Protein AF-A0A7S2XUY4-F1 (afdb_monomer)

Radius of gyration: 15.73 Å; Cα contacts (8 Å, |Δi|>4): 347; chains: 1; bounding box: 55×29×32 Å

Nearest PDB structures (foldseek):
  8fh3-assembly1_B  TM=7.202E-01  e=1.139E-03  Homo sapiens
  8hmd-assembly1_A  TM=6.817E-01  e=1.328E-02  Tetrahymena thermophila
  7kzv-assembly1_O  TM=6.498E-01  e=3.584E-02  Homo sapiens
  7kzt-assembly1_B  TM=6.156E-01  e=2.125E-02  Homo sapiens
  7kzp-assembly1_O  TM=5.717E-01  e=7.449E-02  Homo sapiens

Secondary structure (DSSP, 8-state):
-----------GGGT--SS-EEEEEEEEETTEEEEEEEETTSEEEEEETTS-EEEEEE-SS-EEEEEEEE-TTS-EEEEEEETTS-EEEEETTT--EEEEESTTSSS--SS-EEEEEE-STTEEEEEETTS-EEEEE--S-----

Sequence (145 aa):
AGGGTCVHLITANDNGHQDAITRMLCWQCGDQSFAITGGLDRCVKAWSDSGGLQYTDDQGHVVLALALSKTPSGGDLLLVGLGSGSIHVRELPSFQLKAMIDGRYAAGHSGPVRSIVSGPQSTFYSAAEDGKILVWQWTGELQSG

Mean predicted aligned error: 4.78 Å

InterPro domains:
  IPR001680 WD40 repeat [PF00400] (15-48)
  IPR001680 WD40 repeat [PF00400] (108-136)
  IPR001680 WD40 repeat [PS50082] (106-137)
  IPR001680 WD40 repeat [SM00320] (3-48)
  IPR001680 WD40 repeat [SM00320] (50-91)
  IPR001680 WD40 repeat [SM00320] (94-137)
  IPR015943 WD40/YVTN repeat-like-containing domain superfamily [G3DSA:2.130.10.10] (2-144)
  IPR036322 WD40-repeat-containing domain superfamily [SSF50978] (15-139)

Organism: NCBI:txid94617

Structure (mmCIF, N/CA/C/O backbone):
data_AF-A0A7S2XUY4-F1
#
_entry.id   AF-A0A7S2XUY4-F1
#
loop_
_atom_site.group_PDB
_atom_site.id
_atom_site.type_symbol
_atom_site.label_atom_id
_atom_site.label_alt_id
_atom_site.label_comp_id
_atom_site.label_asym_id
_atom_site.label_entity_id
_atom_site.label_seq_id
_atom_site.pdbx_PDB_ins_code
_atom_site.Cartn_x
_atom_site.Cartn_y
_atom_site.Cartn_z
_atom_site.occupancy
_atom_site.B_iso_or_equiv
_atom_site.auth_seq_id
_atom_site.auth_comp_id
_atom_site.auth_asym_id
_atom_site.auth_atom_id
_atom_site.pdbx_PDB_model_num
ATOM 1 N N . ALA A 1 1 ? -33.895 -13.940 2.201 1.00 49.47 1 ALA A N 1
ATOM 2 C CA . ALA A 1 1 ? -32.800 -13.572 1.285 1.00 49.47 1 ALA A CA 1
ATOM 3 C C . ALA A 1 1 ? -32.431 -12.124 1.573 1.00 49.47 1 ALA A C 1
ATOM 5 O O . ALA A 1 1 ? -33.251 -11.253 1.321 1.00 49.47 1 ALA A O 1
ATOM 6 N N . GLY A 1 2 ? -31.291 -11.877 2.221 1.00 59.06 2 GLY A N 1
ATOM 7 C CA . GLY A 1 2 ? -30.822 -10.515 2.485 1.00 59.06 2 GLY A CA 1
ATOM 8 C C . GLY A 1 2 ? -30.105 -9.993 1.248 1.00 59.06 2 GLY A C 1
ATOM 9 O O . GLY A 1 2 ? -29.073 -10.544 0.876 1.00 59.06 2 GLY A O 1
ATOM 10 N N . GLY A 1 3 ? -30.678 -8.999 0.574 1.00 71.94 3 GLY A N 1
ATOM 11 C CA . GLY A 1 3 ? -29.982 -8.295 -0.500 1.00 71.94 3 GLY A CA 1
ATOM 12 C C . GLY A 1 3 ? -28.910 -7.384 0.091 1.00 71.94 3 GLY A C 1
ATOM 13 O O . GLY A 1 3 ? -29.175 -6.688 1.068 1.00 71.94 3 GLY A O 1
ATOM 14 N N . GLY A 1 4 ? -27.707 -7.395 -0.482 1.00 83.12 4 GLY A N 1
ATOM 15 C CA . GLY A 1 4 ? -26.688 -6.395 -0.170 1.00 83.12 4 GLY A CA 1
ATOM 16 C C . GLY A 1 4 ? -27.039 -5.068 -0.840 1.00 83.12 4 GLY A C 1
ATOM 17 O O . GLY A 1 4 ? -27.350 -5.043 -2.030 1.00 83.12 4 GLY A O 1
ATOM 18 N N . THR A 1 5 ? -27.002 -3.972 -0.088 1.00 91.31 5 THR A N 1
ATOM 19 C CA . THR A 1 5 ? -27.184 -2.612 -0.610 1.00 91.31 5 THR A CA 1
ATOM 20 C C . THR A 1 5 ? -25.855 -1.871 -0.607 1.00 91.31 5 THR A C 1
ATOM 22 O O . THR A 1 5 ? -25.083 -1.988 0.344 1.00 91.31 5 THR A O 1
ATOM 25 N N . CYS A 1 6 ? -25.599 -1.072 -1.642 1.00 90.75 6 CYS A N 1
ATOM 26 C CA . CYS A 1 6 ? -24.502 -0.108 -1.618 1.00 90.75 6 CYS A CA 1
ATOM 27 C C . CYS A 1 6 ? -24.820 0.982 -0.584 1.00 90.75 6 CYS A C 1
ATOM 29 O O . CYS A 1 6 ? -25.855 1.636 -0.694 1.00 90.75 6 CYS A O 1
ATOM 31 N N . VAL A 1 7 ? -23.958 1.148 0.422 1.00 90.69 7 VAL A N 1
ATOM 32 C CA . VAL A 1 7 ? -24.141 2.147 1.492 1.00 90.69 7 VAL A CA 1
ATOM 33 C C . VAL A 1 7 ? -23.461 3.480 1.177 1.00 90.69 7 VAL A C 1
ATOM 35 O O . VAL A 1 7 ? -23.991 4.530 1.526 1.00 90.69 7 VAL A O 1
ATOM 38 N N . HIS A 1 8 ? -22.330 3.448 0.466 1.00 90.50 8 HIS A N 1
ATOM 39 C CA . HIS A 1 8 ? -21.552 4.627 0.094 1.00 90.50 8 HIS A CA 1
ATOM 40 C C . HIS A 1 8 ? -21.013 4.477 -1.333 1.00 90.50 8 HIS A C 1
ATOM 42 O O . HIS A 1 8 ? -20.424 3.451 -1.674 1.00 90.50 8 HIS A O 1
ATOM 48 N N . LEU A 1 9 ? -21.198 5.513 -2.154 1.00 92.88 9 LEU A N 1
ATOM 49 C CA . LEU A 1 9 ? -20.563 5.661 -3.462 1.00 92.88 9 LEU A CA 1
ATOM 50 C C . LEU A 1 9 ? -19.579 6.825 -3.375 1.00 92.88 9 LEU A C 1
ATOM 52 O O . LEU A 1 9 ? -19.980 7.938 -3.050 1.00 92.88 9 LEU A O 1
ATOM 56 N N . ILE A 1 10 ? -18.311 6.556 -3.672 1.00 94.44 10 ILE A N 1
ATOM 57 C CA . ILE A 1 10 ? -17.245 7.557 -3.688 1.00 94.44 10 ILE A CA 1
ATOM 58 C C . ILE A 1 10 ? -16.715 7.627 -5.111 1.00 94.44 10 ILE A C 1
ATOM 60 O O . ILE A 1 10 ? -16.285 6.615 -5.668 1.00 94.44 10 ILE A O 1
ATOM 64 N N . THR A 1 11 ? -16.759 8.813 -5.706 1.00 95.88 11 THR A N 1
ATOM 65 C CA . THR A 1 11 ? -16.307 9.039 -7.081 1.00 95.88 11 THR A CA 1
ATOM 66 C C . THR A 1 11 ? -15.148 10.027 -7.125 1.00 95.88 11 THR A C 1
ATOM 68 O O . THR A 1 11 ? -14.817 10.663 -6.124 1.00 95.88 11 THR A O 1
ATOM 71 N N . ALA A 1 12 ? -14.542 10.203 -8.302 1.00 94.56 12 ALA A N 1
ATOM 72 C CA . ALA A 1 12 ? -13.545 11.248 -8.536 1.00 94.56 12 ALA A CA 1
ATOM 73 C C . ALA A 1 12 ? -14.053 12.656 -8.149 1.00 94.56 12 ALA A C 1
ATOM 75 O O . ALA A 1 12 ? -13.262 13.494 -7.724 1.00 94.56 12 ALA A O 1
ATOM 76 N N . ASN A 1 13 ? -15.365 12.906 -8.224 1.00 93.94 13 ASN A N 1
ATOM 77 C CA . ASN A 1 13 ? -15.960 14.188 -7.837 1.00 93.94 13 ASN A CA 1
ATOM 78 C C . ASN A 1 13 ? -16.031 14.385 -6.309 1.00 93.94 13 ASN A C 1
ATOM 80 O O . ASN A 1 13 ? -16.162 15.516 -5.851 1.00 93.94 13 ASN A O 1
ATOM 84 N N . ASP A 1 14 ? -15.893 13.310 -5.526 1.00 91.94 14 ASP A N 1
ATOM 85 C CA . ASP A 1 14 ? -16.026 13.294 -4.061 1.00 91.94 14 ASP A CA 1
ATOM 86 C C . ASP A 1 14 ? -14.665 13.097 -3.370 1.00 91.94 14 ASP A C 1
ATOM 88 O O . ASP A 1 14 ? -14.545 12.395 -2.367 1.00 91.94 14 ASP A O 1
ATOM 92 N N . ASN A 1 15 ? -13.602 13.675 -3.940 1.00 93.06 15 ASN A N 1
ATOM 93 C CA . ASN A 1 15 ? -12.200 13.460 -3.539 1.00 93.06 15 ASN A CA 1
ATOM 94 C C . ASN A 1 15 ? -11.696 12.011 -3.693 1.00 93.06 15 ASN A C 1
ATOM 96 O O . ASN A 1 15 ? -10.619 11.666 -3.179 1.00 93.06 15 ASN A O 1
ATOM 100 N N . GLY A 1 16 ? -12.445 11.170 -4.415 1.00 96.31 16 GLY A N 1
ATOM 101 C CA . GLY A 1 16 ? -12.026 9.835 -4.822 1.00 96.31 16 GLY A CA 1
ATOM 102 C C . GLY A 1 16 ? -10.817 9.856 -5.755 1.00 96.31 16 GLY A C 1
ATOM 103 O O . GLY A 1 16 ? -10.264 10.909 -6.095 1.00 96.31 16 GLY A O 1
ATOM 104 N N . HIS A 1 17 ? -10.377 8.664 -6.153 1.00 98.19 17 HIS A N 1
ATOM 105 C CA . HIS A 1 17 ? -9.273 8.537 -7.097 1.00 98.19 17 HIS A CA 1
ATOM 106 C C . HIS A 1 17 ? -9.630 9.150 -8.459 1.00 98.19 17 HIS A C 1
ATOM 108 O O . HIS A 1 17 ? -10.761 9.015 -8.926 1.00 98.19 17 HIS A O 1
ATOM 114 N N . GLN A 1 18 ? -8.660 9.826 -9.077 1.00 98.31 18 GLN A N 1
ATOM 115 C CA . GLN A 1 18 ? -8.818 10.497 -10.381 1.00 98.31 18 GLN A CA 1
ATOM 116 C C . GLN A 1 18 ? -8.462 9.592 -11.570 1.00 98.31 18 GLN A C 1
ATOM 118 O O . GLN A 1 18 ? -8.592 9.991 -12.723 1.00 98.31 18 GLN A O 1
ATOM 123 N N . ASP A 1 19 ? -8.009 8.374 -11.285 1.00 98.38 19 ASP A N 1
ATOM 124 C CA . ASP A 1 19 ? -7.675 7.340 -12.259 1.00 98.38 19 ASP A CA 1
ATOM 125 C C . ASP A 1 19 ? -7.934 5.957 -11.626 1.00 98.38 19 ASP A C 1
ATOM 127 O O . ASP A 1 19 ? -8.398 5.856 -10.485 1.00 98.38 19 ASP A O 1
ATOM 131 N N . ALA A 1 20 ? -7.652 4.878 -12.355 1.00 98.31 20 ALA A N 1
ATOM 132 C CA . ALA A 1 20 ? -7.926 3.513 -11.941 1.00 98.31 20 ALA A CA 1
ATOM 133 C C . ALA A 1 20 ? -7.325 3.191 -10.564 1.00 98.31 20 ALA A C 1
ATOM 135 O O . ALA A 1 20 ? -6.120 3.324 -10.327 1.00 98.31 20 ALA A O 1
ATOM 136 N N . ILE A 1 21 ? -8.182 2.687 -9.676 1.00 98.50 21 ILE A N 1
ATOM 137 C CA . ILE A 1 21 ? -7.776 2.100 -8.401 1.00 98.50 21 ILE A CA 1
ATOM 138 C C . ILE A 1 21 ? -7.170 0.736 -8.713 1.00 98.50 21 ILE A C 1
ATOM 140 O O . ILE A 1 21 ? -7.843 -0.158 -9.227 1.00 98.50 21 ILE A O 1
ATOM 144 N N . THR A 1 22 ? -5.885 0.570 -8.430 1.00 98.38 22 THR A N 1
ATOM 145 C CA . THR A 1 22 ? -5.152 -0.653 -8.771 1.00 98.3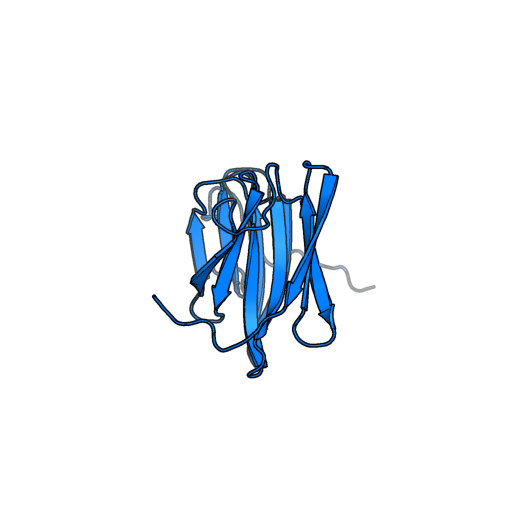8 22 THR A CA 1
ATOM 146 C C . THR A 1 22 ? -5.104 -1.629 -7.607 1.00 98.38 22 THR A C 1
ATOM 148 O O . THR A 1 22 ? -4.968 -2.836 -7.827 1.00 98.38 22 THR A O 1
ATOM 151 N N . ARG A 1 23 ? -5.173 -1.131 -6.368 1.00 98.25 23 ARG A N 1
ATOM 152 C CA . ARG A 1 23 ? -5.019 -1.922 -5.145 1.00 98.25 23 ARG A CA 1
ATOM 153 C C . ARG A 1 23 ? -5.891 -1.385 -4.025 1.00 98.25 23 ARG A C 1
ATOM 155 O O . ARG A 1 23 ? -6.117 -0.182 -3.917 1.00 98.25 23 ARG A O 1
ATOM 162 N N . MET A 1 24 ? -6.322 -2.300 -3.167 1.00 97.94 24 MET A N 1
ATOM 163 C CA . MET A 1 24 ? -7.068 -1.999 -1.956 1.00 97.94 24 MET A CA 1
ATOM 164 C C . MET A 1 24 ? -6.762 -3.046 -0.885 1.00 97.94 24 MET A C 1
ATOM 166 O O . MET A 1 24 ? -6.539 -4.212 -1.211 1.00 97.94 24 MET A O 1
ATOM 170 N N . LEU A 1 25 ? -6.774 -2.631 0.378 1.00 97.69 25 LEU A N 1
ATOM 171 C CA . LEU A 1 25 ? -6.758 -3.514 1.540 1.00 97.69 25 LEU A CA 1
ATOM 172 C C . LEU A 1 25 ? -7.582 -2.915 2.681 1.00 97.69 25 LEU A C 1
ATOM 174 O O . LEU A 1 25 ? -7.853 -1.715 2.690 1.00 97.69 25 LEU A O 1
ATOM 178 N N . CYS A 1 26 ? -7.954 -3.752 3.645 1.00 97.50 26 CYS A N 1
ATOM 179 C CA . CYS 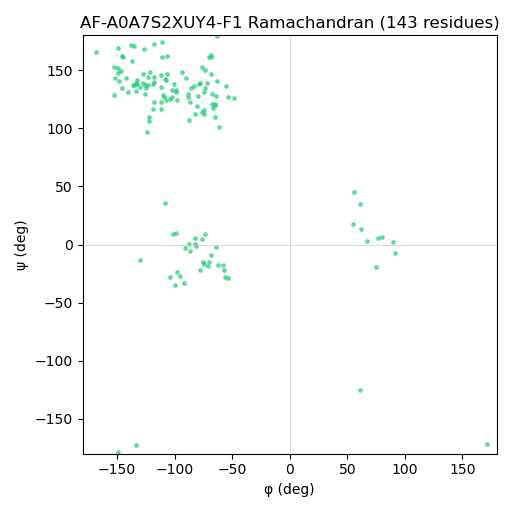A 1 26 ? -8.561 -3.303 4.892 1.00 97.50 26 CYS A CA 1
ATOM 180 C C . CYS A 1 26 ? -7.507 -3.299 5.999 1.00 97.50 26 CYS A C 1
ATOM 182 O O . CYS A 1 26 ? -6.726 -4.245 6.115 1.00 97.50 26 CYS A O 1
ATOM 184 N N . TRP A 1 27 ? -7.514 -2.259 6.823 1.00 97.31 27 TRP A N 1
ATOM 185 C CA . TRP A 1 27 ? -6.689 -2.147 8.020 1.00 97.31 27 TRP A CA 1
ATOM 186 C C . TRP A 1 27 ? -7.580 -1.887 9.234 1.00 97.31 27 TRP A C 1
ATOM 188 O O . TRP A 1 27 ? -8.480 -1.055 9.171 1.00 97.31 27 TRP A O 1
ATOM 198 N N . GLN A 1 28 ? -7.325 -2.603 10.327 1.00 95.75 28 GLN A N 1
ATOM 199 C CA . GLN A 1 28 ? -8.053 -2.467 11.586 1.00 95.75 28 GLN A CA 1
ATOM 200 C C . GLN A 1 28 ? -7.150 -1.810 12.632 1.00 95.75 28 GLN A C 1
ATOM 202 O O . GLN A 1 28 ? -6.058 -2.310 12.902 1.00 95.75 28 GLN A O 1
ATOM 207 N N . CYS A 1 29 ? -7.627 -0.738 13.260 1.00 91.56 29 CYS A N 1
ATOM 208 C CA . CYS A 1 29 ? -6.966 -0.047 14.363 1.00 91.56 29 CYS A CA 1
ATOM 209 C C . CYS A 1 29 ? -7.907 0.018 15.569 1.00 91.56 29 CYS A C 1
ATOM 211 O O . CYS A 1 29 ? -8.778 0.885 15.648 1.00 91.56 29 CYS A O 1
ATOM 213 N N . GLY A 1 30 ? -7.751 -0.916 16.511 1.00 90.31 30 GLY A N 1
ATOM 214 C CA . GLY A 1 30 ? -8.720 -1.079 17.598 1.00 90.31 30 GLY A CA 1
ATOM 215 C C . GLY A 1 30 ? -10.103 -1.423 17.037 1.00 90.31 30 GLY A C 1
ATOM 216 O O . GLY A 1 30 ? -10.225 -2.358 16.249 1.00 90.31 30 GLY A O 1
ATOM 217 N N . ASP A 1 31 ? -11.121 -0.639 17.391 1.00 91.19 31 ASP A N 1
ATOM 218 C CA . ASP A 1 31 ? -12.507 -0.841 16.936 1.00 91.19 31 ASP A CA 1
ATOM 219 C C . ASP A 1 31 ? -12.827 -0.160 15.592 1.00 91.19 31 ASP A C 1
ATOM 221 O O . ASP A 1 31 ? -13.951 -0.246 15.104 1.00 91.19 31 ASP A O 1
ATOM 225 N N . GLN A 1 32 ? -11.857 0.525 14.981 1.00 92.56 32 GLN A N 1
ATOM 226 C CA . GLN A 1 32 ? -12.039 1.221 13.707 1.00 92.56 32 GLN A CA 1
ATOM 227 C C . GLN A 1 32 ? -11.431 0.430 12.550 1.00 92.56 32 GLN A C 1
ATOM 229 O O . GLN A 1 32 ? -10.271 0.016 12.627 1.00 92.56 32 GLN A O 1
ATOM 234 N N . SER A 1 33 ? -12.183 0.285 11.458 1.00 94.69 33 SER A N 1
ATOM 235 C CA . SER A 1 33 ? -11.679 -0.244 10.189 1.00 94.69 33 SER A CA 1
ATOM 236 C C . SER A 1 33 ? -11.532 0.868 9.155 1.00 94.69 33 SER A C 1
ATOM 238 O O . SER A 1 33 ? -12.282 1.851 9.123 1.00 94.69 33 SER A O 1
ATOM 240 N N . PHE A 1 34 ? -10.518 0.702 8.313 1.00 96.81 34 PHE A N 1
ATOM 241 C CA . PHE A 1 34 ? -10.202 1.609 7.229 1.00 96.81 34 PHE A CA 1
ATOM 242 C C . PHE A 1 34 ? -10.015 0.824 5.936 1.00 96.81 34 PHE A C 1
ATOM 244 O O . PHE A 1 34 ? -9.298 -0.180 5.906 1.00 96.81 34 PHE A O 1
ATOM 251 N N . ALA A 1 35 ? -10.587 1.327 4.846 1.00 97.31 35 ALA A N 1
ATOM 252 C CA . ALA A 1 35 ? -10.204 0.913 3.504 1.00 97.31 35 ALA A CA 1
ATOM 253 C C . ALA A 1 35 ? -9.016 1.768 3.054 1.00 97.31 35 ALA A C 1
ATOM 255 O O . ALA A 1 35 ? -9.120 2.993 3.020 1.00 97.31 35 ALA A O 1
ATOM 256 N N . ILE A 1 36 ? -7.896 1.141 2.701 1.00 98.44 36 ILE A N 1
ATOM 257 C CA . ILE A 1 36 ? -6.731 1.821 2.126 1.00 98.44 36 ILE A CA 1
ATOM 258 C C . ILE A 1 36 ? -6.650 1.459 0.649 1.00 98.44 36 ILE A C 1
ATOM 260 O O . ILE A 1 36 ? -6.604 0.280 0.297 1.00 98.44 36 ILE A O 1
ATOM 264 N N . THR A 1 37 ? -6.624 2.470 -0.212 1.00 98.62 37 THR A N 1
ATOM 265 C CA . THR A 1 37 ? -6.630 2.339 -1.670 1.00 98.62 37 THR A CA 1
ATOM 266 C C . THR A 1 37 ? -5.400 2.988 -2.289 1.00 98.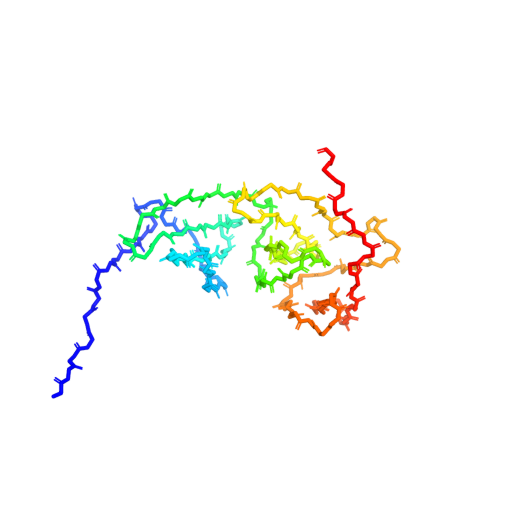62 37 THR A C 1
ATOM 268 O O . THR A 1 37 ? -4.865 3.966 -1.771 1.00 98.62 37 THR A O 1
ATOM 271 N N . GLY A 1 38 ? -4.939 2.427 -3.404 1.00 98.62 38 GLY A N 1
ATOM 272 C CA . GLY A 1 38 ? -3.840 2.951 -4.208 1.00 98.62 38 GLY A CA 1
ATOM 273 C C . GLY A 1 38 ? -4.225 2.975 -5.682 1.00 98.62 38 GLY A C 1
ATOM 274 O O . GLY A 1 38 ? -4.896 2.050 -6.152 1.00 98.62 38 GLY A O 1
ATOM 275 N N . GLY A 1 39 ? -3.820 4.019 -6.406 1.00 98.44 39 GLY A N 1
ATOM 276 C CA . GLY A 1 39 ? -4.249 4.240 -7.787 1.00 98.44 39 GLY A CA 1
ATOM 277 C C . GLY A 1 39 ? -3.151 4.643 -8.771 1.00 98.44 39 GLY A C 1
ATOM 278 O O . GLY A 1 39 ? -2.010 4.954 -8.410 1.00 98.44 39 GLY A O 1
ATOM 279 N N . LEU A 1 40 ? -3.535 4.654 -10.051 1.00 98.62 40 LEU A N 1
ATOM 280 C CA . LEU A 1 40 ? -2.744 5.226 -11.148 1.00 98.62 40 LEU A CA 1
ATOM 281 C C . LEU A 1 40 ? -2.666 6.759 -11.084 1.00 98.62 40 LEU A C 1
ATOM 283 O O . LEU A 1 40 ? -1.756 7.352 -11.651 1.00 98.62 40 LEU A O 1
AT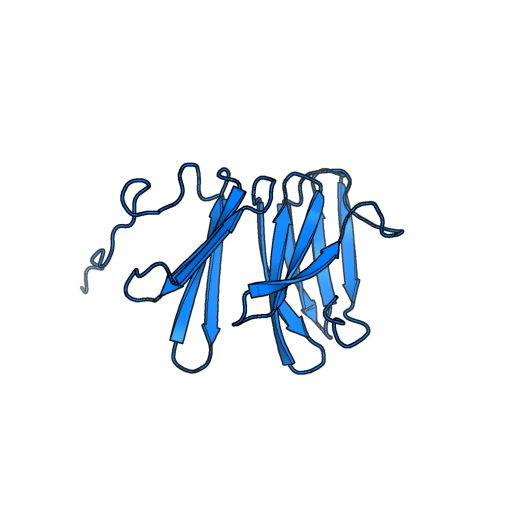OM 287 N N . ASP A 1 41 ? -3.522 7.392 -10.283 1.00 98.50 41 ASP A N 1
ATOM 288 C CA . ASP A 1 41 ? -3.419 8.806 -9.911 1.00 98.50 41 ASP A CA 1
ATOM 289 C C . ASP A 1 41 ? -2.293 9.082 -8.897 1.00 98.50 41 ASP A C 1
ATOM 291 O O . ASP A 1 41 ? -2.190 10.187 -8.366 1.00 98.50 41 ASP A O 1
ATOM 295 N N . ARG A 1 42 ? -1.444 8.074 -8.633 1.00 98.62 42 ARG A N 1
ATOM 296 C CA . ARG A 1 42 ? -0.274 8.111 -7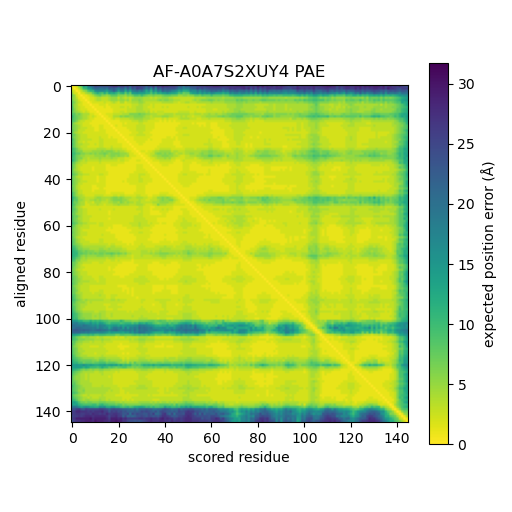.737 1.00 98.62 42 ARG A CA 1
ATOM 297 C C . ARG A 1 42 ? -0.619 8.282 -6.264 1.00 98.62 42 ARG A C 1
ATOM 299 O O . ARG A 1 42 ? 0.279 8.357 -5.428 1.00 98.62 42 ARG A O 1
ATOM 306 N N . CYS A 1 43 ? -1.903 8.316 -5.928 1.00 98.44 43 CYS A N 1
ATOM 307 C CA . CYS A 1 43 ? -2.337 8.552 -4.568 1.00 98.44 43 CYS A CA 1
ATOM 308 C C . CYS A 1 43 ? -2.467 7.240 -3.797 1.00 98.44 43 CYS A C 1
ATOM 310 O O . CYS A 1 43 ? -2.940 6.228 -4.321 1.00 98.44 43 CYS A O 1
ATOM 312 N N . VAL A 1 44 ? -2.112 7.296 -2.515 1.00 98.62 44 VAL A N 1
ATOM 313 C CA . VAL A 1 44 ? -2.676 6.421 -1.484 1.00 98.62 44 VAL A CA 1
ATOM 314 C C . VAL A 1 44 ? -3.771 7.202 -0.770 1.00 98.62 44 VAL A C 1
ATOM 316 O O . VAL A 1 44 ? -3.561 8.359 -0.405 1.00 98.62 44 VAL A O 1
ATOM 319 N N . LYS A 1 45 ? -4.935 6.584 -0.572 1.00 98.50 45 LYS A N 1
ATOM 320 C CA . LYS A 1 45 ? -6.052 7.162 0.184 1.00 98.50 45 LYS A CA 1
ATOM 321 C C . LYS A 1 45 ? -6.517 6.189 1.260 1.00 98.50 45 LYS A C 1
ATOM 323 O O . LYS A 1 45 ? -6.452 4.980 1.054 1.00 98.50 45 LYS A O 1
ATOM 328 N N . ALA A 1 46 ? -6.976 6.706 2.396 1.00 98.00 46 ALA A N 1
ATOM 329 C CA . ALA A 1 46 ? -7.603 5.901 3.443 1.00 98.00 46 ALA A CA 1
ATOM 330 C C . ALA A 1 46 ? -8.980 6.457 3.798 1.00 98.00 46 ALA A C 1
ATOM 332 O O . ALA A 1 46 ? -9.145 7.670 3.934 1.00 98.00 46 ALA A O 1
ATOM 333 N N . TRP A 1 47 ? -9.948 5.567 3.971 1.00 96.94 47 TRP A N 1
ATOM 334 C CA . TRP A 1 47 ? -11.355 5.892 4.183 1.00 96.94 47 TRP A CA 1
ATOM 335 C C . TRP A 1 47 ? -11.855 5.186 5.435 1.00 96.94 47 TRP A C 1
ATOM 337 O O . TRP A 1 47 ? -11.518 4.023 5.643 1.00 96.94 47 TRP A O 1
ATOM 347 N N . SER A 1 48 ? -12.663 5.862 6.249 1.00 94.12 48 SER A N 1
ATOM 348 C CA . SER A 1 48 ? -13.408 5.204 7.326 1.00 94.12 48 SER A CA 1
ATOM 349 C C . SER A 1 48 ? -14.524 4.328 6.752 1.00 94.12 48 SER A C 1
ATOM 351 O O . SER A 1 48 ? -14.995 4.564 5.638 1.00 94.12 48 SER A O 1
ATOM 353 N N . ASP A 1 49 ? -15.031 3.384 7.546 1.00 87.75 49 ASP A N 1
ATOM 354 C CA . ASP A 1 49 ? -16.181 2.542 7.166 1.00 87.75 49 ASP A CA 1
ATOM 355 C C . ASP A 1 49 ? -17.450 3.347 6.810 1.00 87.75 49 ASP A C 1
ATOM 357 O O . ASP A 1 49 ? -18.309 2.876 6.068 1.00 87.75 49 ASP A O 1
ATOM 361 N N . SER A 1 50 ? -17.551 4.591 7.292 1.00 88.56 50 SER A N 1
ATOM 362 C CA . SER A 1 50 ? -18.613 5.551 6.952 1.00 88.56 50 SER A CA 1
ATOM 363 C C . SER A 1 50 ? -18.396 6.307 5.629 1.00 88.56 50 SER A C 1
ATOM 365 O O . SER A 1 50 ? -19.132 7.245 5.327 1.00 88.56 50 SER A O 1
ATOM 367 N N . GLY A 1 51 ? -17.360 5.953 4.862 1.00 86.94 51 GLY A N 1
ATOM 368 C CA . GLY A 1 51 ? -17.025 6.563 3.572 1.00 86.94 51 GLY A CA 1
ATOM 369 C C . GLY A 1 51 ? -16.282 7.902 3.657 1.00 86.94 51 GLY A C 1
ATOM 370 O O . GLY A 1 51 ? -16.063 8.545 2.633 1.00 86.94 51 GLY A O 1
ATOM 371 N N . GLY A 1 52 ? -15.884 8.346 4.851 1.00 94.25 52 GLY A N 1
ATOM 372 C CA . GLY A 1 52 ? -15.163 9.607 5.032 1.00 94.25 52 GLY A CA 1
ATOM 373 C C . GLY A 1 52 ? -13.679 9.472 4.696 1.00 94.25 52 GLY A C 1
ATOM 374 O O . GLY A 1 52 ? -13.005 8.613 5.266 1.00 94.25 52 GLY A O 1
ATOM 375 N N . LEU A 1 53 ? -13.149 10.342 3.829 1.00 96.56 53 LEU A N 1
ATOM 376 C CA . LEU A 1 53 ? -11.713 10.413 3.526 1.00 96.56 53 LEU A CA 1
ATOM 377 C C . LEU A 1 53 ? -10.927 10.843 4.773 1.00 96.56 53 LEU A C 1
ATOM 379 O O . LEU A 1 53 ? -11.145 11.933 5.295 1.00 96.56 53 LEU A O 1
ATOM 383 N N . GLN A 1 54 ? -10.003 9.999 5.223 1.00 96.56 54 GLN A N 1
ATOM 384 C CA . GLN A 1 54 ? -9.164 10.232 6.406 1.00 96.56 54 GLN A CA 1
ATOM 385 C C . GLN A 1 54 ? -7.734 10.630 6.038 1.00 96.56 54 GLN A C 1
ATOM 387 O O . GLN A 1 54 ? -7.064 11.326 6.795 1.00 96.56 54 GLN A O 1
ATOM 392 N N . TYR A 1 55 ? -7.251 10.183 4.877 1.00 96.94 55 TYR A N 1
ATOM 393 C CA . TYR A 1 55 ? -5.876 10.401 4.443 1.00 96.94 55 TYR A CA 1
ATOM 394 C C . TYR A 1 55 ? -5.777 10.420 2.921 1.00 96.94 55 TYR A C 1
ATOM 396 O O . TYR A 1 55 ? -6.449 9.640 2.245 1.00 96.94 55 TYR A O 1
ATOM 404 N N . THR A 1 56 ? -4.911 11.278 2.384 1.00 97.69 56 THR A N 1
ATOM 405 C CA . THR A 1 56 ? -4.533 11.294 0.969 1.00 97.69 56 THR A CA 1
ATOM 406 C C . THR A 1 56 ? -3.071 11.705 0.848 1.00 97.69 56 THR A C 1
ATOM 408 O O . THR A 1 56 ? -2.655 12.669 1.486 1.00 97.69 56 THR A O 1
ATOM 411 N N . ASP A 1 57 ? -2.301 10.996 0.026 1.00 97.19 57 ASP A N 1
ATOM 412 C CA . ASP A 1 57 ? -0.887 11.310 -0.187 1.00 97.19 57 ASP A CA 1
ATOM 413 C C . ASP A 1 57 ? -0.393 10.868 -1.565 1.00 97.19 57 ASP A C 1
ATOM 415 O O . ASP A 1 57 ? -0.567 9.709 -1.958 1.00 97.19 57 ASP A O 1
ATOM 419 N N . ASP A 1 58 ? 0.236 11.797 -2.286 1.00 97.69 58 ASP A N 1
ATOM 420 C CA . ASP A 1 58 ? 0.831 11.556 -3.602 1.00 97.69 58 ASP A CA 1
ATOM 421 C C . ASP A 1 58 ? 2.202 10.895 -3.426 1.00 97.69 58 ASP A C 1
ATOM 423 O O . ASP A 1 58 ? 3.117 11.458 -2.828 1.00 97.69 58 ASP A O 1
ATOM 427 N N . GLN A 1 59 ? 2.359 9.688 -3.965 1.00 97.31 59 GLN A N 1
ATOM 428 C CA . GLN A 1 59 ? 3.609 8.937 -3.880 1.00 97.31 59 GLN A CA 1
ATOM 429 C C . GLN A 1 59 ? 4.641 9.358 -4.939 1.00 97.31 59 GLN A C 1
ATOM 431 O O . GLN A 1 59 ? 5.705 8.747 -5.031 1.00 97.31 59 GLN A O 1
ATOM 436 N N . GLY A 1 60 ? 4.325 10.335 -5.796 1.00 96.88 60 GLY A N 1
ATOM 437 C CA . GLY A 1 60 ? 5.144 10.774 -6.931 1.00 96.88 60 GLY A CA 1
ATOM 438 C C . GLY A 1 60 ? 5.118 9.812 -8.126 1.00 96.88 60 GLY A C 1
ATOM 439 O O . GLY A 1 60 ? 5.383 10.217 -9.260 1.00 96.88 60 GLY A O 1
ATOM 440 N N . HIS A 1 61 ? 4.720 8.557 -7.902 1.00 98.06 61 HIS A N 1
ATOM 441 C CA . HIS A 1 61 ? 4.600 7.494 -8.895 1.00 98.06 61 HIS A CA 1
ATOM 442 C C . HIS A 1 61 ? 3.312 6.695 -8.697 1.00 98.06 61 HIS A C 1
ATOM 444 O O . HIS A 1 61 ? 2.754 6.654 -7.604 1.00 98.06 61 HIS A O 1
ATOM 450 N N . VAL A 1 62 ? 2.860 6.024 -9.760 1.00 98.62 62 VAL A N 1
ATOM 451 C CA . VAL A 1 62 ? 1.668 5.165 -9.711 1.00 98.62 62 VAL A CA 1
ATOM 452 C C . VAL A 1 62 ? 1.805 4.109 -8.614 1.00 98.62 62 VAL A C 1
ATOM 454 O O . VAL A 1 62 ? 2.864 3.491 -8.472 1.00 98.62 62 VAL A O 1
ATOM 457 N N . VAL A 1 63 ? 0.735 3.890 -7.852 1.00 98.75 63 VAL A N 1
ATOM 458 C CA . VAL A 1 63 ? 0.697 2.863 -6.808 1.00 98.75 63 VAL A CA 1
ATOM 459 C C . VAL A 1 63 ? 0.234 1.562 -7.443 1.00 98.75 63 VAL A C 1
ATOM 461 O O . VAL A 1 63 ? -0.788 1.531 -8.126 1.00 98.75 63 VAL A O 1
ATOM 464 N N . LEU A 1 64 ? 0.992 0.484 -7.252 1.00 98.62 64 LEU A N 1
ATOM 465 C CA . LEU A 1 64 ? 0.755 -0.805 -7.913 1.00 98.62 64 LEU A CA 1
ATOM 466 C C . LEU A 1 64 ? 0.734 -1.993 -6.947 1.00 98.62 64 LEU A C 1
ATOM 468 O O . LEU A 1 64 ? 0.276 -3.070 -7.329 1.00 98.62 64 LEU A O 1
ATOM 472 N N . ALA A 1 65 ? 1.178 -1.814 -5.703 1.00 98.62 65 ALA A N 1
ATOM 473 C CA . ALA A 1 65 ? 1.058 -2.799 -4.633 1.00 98.62 65 ALA A CA 1
ATOM 474 C C . ALA A 1 65 ? 0.766 -2.108 -3.295 1.00 98.62 65 ALA A C 1
ATOM 476 O O . ALA A 1 65 ? 1.304 -1.037 -3.018 1.00 98.62 65 ALA A O 1
ATOM 477 N N . LEU A 1 66 ? -0.056 -2.746 -2.462 1.00 98.69 66 LEU A N 1
ATOM 478 C CA . LEU A 1 66 ? -0.281 -2.371 -1.068 1.00 98.69 66 LEU A CA 1
ATOM 479 C C . LEU A 1 66 ? -0.204 -3.631 -0.207 1.00 98.69 66 LEU A C 1
ATOM 481 O O . LEU A 1 66 ? -0.746 -4.665 -0.599 1.00 98.69 66 LEU A O 1
ATOM 485 N N . ALA A 1 67 ? 0.432 -3.537 0.956 1.00 98.19 67 ALA A N 1
ATOM 486 C CA . ALA A 1 67 ? 0.433 -4.600 1.956 1.00 98.19 67 ALA A CA 1
ATOM 487 C C . ALA A 1 67 ? 0.529 -4.031 3.373 1.00 98.19 67 ALA A C 1
ATOM 489 O O . ALA A 1 67 ? 1.117 -2.971 3.583 1.00 98.19 67 ALA A O 1
ATOM 490 N N . LEU A 1 68 ? -0.015 -4.766 4.344 1.00 97.06 68 LEU A N 1
ATOM 491 C CA . LEU A 1 68 ? 0.175 -4.488 5.766 1.00 97.06 68 LEU A CA 1
ATOM 492 C C . LEU A 1 68 ? 1.254 -5.395 6.335 1.00 97.06 68 LEU A C 1
ATOM 494 O O . LEU A 1 68 ? 1.187 -6.609 6.154 1.00 97.06 68 LEU A O 1
ATOM 498 N N . SER A 1 69 ? 2.200 -4.816 7.064 1.00 95.12 69 SER A N 1
ATOM 499 C CA . SER A 1 69 ? 3.242 -5.525 7.806 1.00 95.12 69 SER A CA 1
ATOM 500 C C . SER A 1 69 ? 3.249 -5.066 9.263 1.00 95.12 69 SER A C 1
ATOM 502 O O . SER A 1 69 ? 2.626 -4.069 9.618 1.00 95.12 69 SER A O 1
ATOM 504 N N . LYS A 1 70 ? 3.982 -5.785 10.113 1.00 91.62 70 LYS A N 1
ATOM 505 C CA . LYS A 1 70 ? 4.266 -5.380 11.490 1.00 91.62 70 LYS A CA 1
ATOM 506 C C . LYS A 1 70 ? 5.744 -5.041 11.661 1.00 91.62 70 LYS A C 1
ATOM 508 O O . LYS A 1 70 ? 6.594 -5.678 11.036 1.00 91.62 70 LYS A O 1
ATOM 513 N N . THR A 1 71 ? 6.049 -4.067 12.513 1.00 88.75 71 THR A N 1
ATOM 514 C CA . THR A 1 71 ? 7.396 -3.894 13.068 1.00 88.75 71 THR A CA 1
ATOM 515 C C . THR A 1 71 ? 7.711 -5.051 14.026 1.00 88.75 71 THR A C 1
ATOM 517 O O . THR A 1 71 ? 6.790 -5.698 14.534 1.00 88.75 71 THR A O 1
ATOM 520 N N . PRO A 1 72 ? 8.991 -5.286 14.371 1.00 85.25 72 PRO A N 1
ATOM 521 C CA . PRO A 1 72 ? 9.346 -6.221 15.440 1.00 85.25 72 PRO A CA 1
ATOM 522 C C . PRO A 1 72 ? 8.695 -5.890 16.796 1.00 85.25 72 PRO A C 1
ATOM 524 O O . PRO A 1 72 ? 8.434 -6.794 17.582 1.00 85.25 72 PRO A O 1
ATOM 527 N N . SER A 1 73 ? 8.399 -4.610 17.056 1.00 86.44 73 SER A N 1
ATOM 528 C CA . SER A 1 73 ? 7.687 -4.136 18.252 1.00 86.44 73 SER A CA 1
ATOM 529 C C . SER A 1 73 ? 6.156 -4.263 18.171 1.00 86.44 73 SER A C 1
ATOM 531 O O . SER A 1 73 ? 5.469 -3.935 19.135 1.00 86.44 73 SER A O 1
ATOM 533 N N . GLY A 1 74 ? 5.605 -4.748 17.051 1.00 88.06 74 GLY A N 1
ATOM 534 C CA . GLY A 1 74 ? 4.167 -4.980 16.860 1.00 88.06 74 GLY A CA 1
ATOM 535 C C . GLY A 1 74 ? 3.370 -3.797 16.291 1.00 88.06 74 GLY A C 1
ATOM 536 O O . GLY A 1 74 ? 2.153 -3.916 16.115 1.00 88.06 74 GLY A O 1
ATOM 537 N N . GLY A 1 75 ? 4.034 -2.685 15.967 1.00 91.31 75 GLY A N 1
ATOM 538 C CA . GLY A 1 75 ? 3.431 -1.529 15.299 1.00 91.31 75 GLY A CA 1
ATOM 539 C C . GLY A 1 75 ? 3.040 -1.839 13.854 1.00 91.31 75 GLY A C 1
ATOM 540 O O . GLY A 1 75 ? 3.699 -2.637 13.187 1.00 91.31 75 GLY A O 1
ATOM 541 N N . ASP A 1 76 ? 1.957 -1.233 13.372 1.00 94.75 76 ASP A N 1
ATOM 542 C CA . ASP A 1 76 ? 1.471 -1.432 12.007 1.00 94.75 76 ASP A CA 1
ATOM 543 C C . ASP A 1 76 ? 2.267 -0.620 10.988 1.00 94.75 76 ASP A C 1
ATOM 545 O O . ASP A 1 76 ? 2.566 0.559 11.187 1.00 94.75 76 ASP A O 1
ATOM 549 N N . LEU A 1 77 ? 2.567 -1.259 9.861 1.00 95.69 77 LEU A N 1
ATOM 550 C CA . LEU A 1 77 ? 3.208 -0.646 8.712 1.00 95.69 77 LEU A CA 1
ATOM 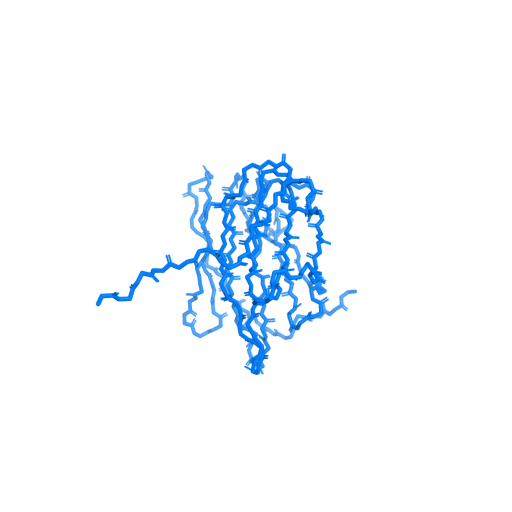551 C C . LEU A 1 77 ? 2.348 -0.827 7.467 1.00 95.69 77 LEU A C 1
ATOM 553 O O . LEU A 1 77 ? 1.872 -1.927 7.182 1.00 95.69 77 LEU A O 1
ATOM 557 N N . LEU A 1 78 ? 2.242 0.236 6.678 1.00 98.00 78 LEU A N 1
ATOM 558 C CA . LEU A 1 78 ? 1.763 0.189 5.307 1.00 98.00 78 LEU A CA 1
ATOM 559 C C . LEU A 1 78 ? 2.960 0.155 4.355 1.00 98.00 78 LEU A C 1
ATOM 561 O O . LEU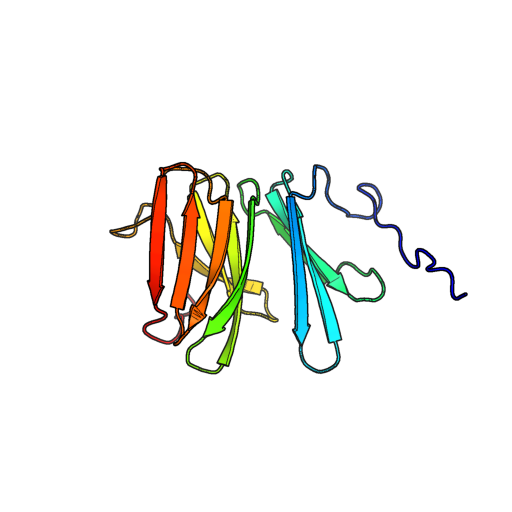 A 1 78 ? 3.814 1.043 4.378 1.00 98.00 78 LEU A O 1
ATOM 565 N N . LEU A 1 79 ? 2.997 -0.854 3.491 1.00 98.06 79 LEU A N 1
ATOM 566 C CA . LEU A 1 79 ? 3.966 -0.980 2.408 1.00 98.06 79 LEU A CA 1
ATOM 567 C C . LEU A 1 79 ? 3.300 -0.587 1.095 1.00 98.06 79 LEU A C 1
ATOM 569 O O . LEU A 1 79 ? 2.250 -1.129 0.746 1.00 98.06 79 LEU A O 1
ATOM 573 N N . VAL A 1 80 ? 3.920 0.336 0.365 1.00 98.56 80 VAL A N 1
ATOM 574 C CA . VAL A 1 80 ? 3.389 0.891 -0.883 1.00 98.56 80 VAL A CA 1
ATOM 575 C C . VAL A 1 80 ? 4.394 0.652 -2.001 1.00 98.56 80 VAL A C 1
ATOM 577 O O . VAL A 1 80 ? 5.440 1.292 -2.044 1.00 98.56 80 VAL A O 1
ATOM 580 N N . GLY A 1 81 ? 4.089 -0.285 -2.896 1.00 98.31 81 GLY A N 1
ATOM 581 C CA . GLY A 1 81 ? 4.923 -0.591 -4.058 1.00 98.31 81 GLY A CA 1
ATOM 582 C C . GLY A 1 81 ? 4.555 0.281 -5.251 1.00 98.31 81 GLY A C 1
ATOM 583 O O . GLY A 1 81 ? 3.379 0.378 -5.618 1.00 98.31 81 GLY A O 1
ATOM 584 N N . LEU A 1 82 ? 5.565 0.910 -5.851 1.00 98.50 82 LEU A N 1
ATOM 585 C CA . LEU A 1 82 ? 5.392 1.951 -6.858 1.00 98.50 82 LEU A CA 1
ATOM 586 C C . LEU A 1 82 ? 5.837 1.518 -8.256 1.00 98.50 82 LEU A C 1
ATOM 588 O O . LEU A 1 82 ? 6.652 0.609 -8.437 1.00 98.50 82 LEU A O 1
ATOM 592 N N . GLY A 1 83 ? 5.350 2.250 -9.260 1.00 98.06 83 GLY A N 1
ATOM 593 C CA . GLY A 1 83 ? 5.783 2.121 -10.654 1.00 98.06 83 GLY A CA 1
ATOM 594 C C . GLY A 1 83 ? 7.260 2.447 -10.896 1.00 98.06 83 GLY A C 1
ATOM 595 O O . GLY A 1 83 ? 7.806 2.026 -11.909 1.00 98.06 83 GLY A O 1
ATOM 596 N N . SER A 1 84 ? 7.928 3.143 -9.971 1.00 96.75 84 SER A N 1
ATOM 597 C CA . SER A 1 84 ? 9.376 3.393 -10.032 1.00 96.75 84 SER A CA 1
ATOM 598 C C . SER A 1 84 ? 10.232 2.174 -9.672 1.00 96.75 84 SER A C 1
ATOM 600 O O . SER A 1 84 ? 11.434 2.194 -9.914 1.00 96.75 84 SER A O 1
ATOM 602 N N . GLY A 1 85 ? 9.644 1.143 -9.057 1.00 96.69 85 GLY A N 1
ATOM 603 C CA . GLY A 1 85 ? 10.387 0.071 -8.385 1.00 96.69 85 GLY A CA 1
ATOM 604 C C . GLY A 1 85 ? 10.651 0.334 -6.900 1.00 96.69 85 GLY A C 1
ATOM 605 O O . GLY A 1 85 ? 11.091 -0.568 -6.188 1.00 96.69 85 GLY A O 1
ATOM 606 N N . SER A 1 86 ? 10.328 1.529 -6.400 1.00 96.56 86 SER A N 1
ATOM 607 C CA . SER A 1 86 ? 10.461 1.847 -4.978 1.00 96.56 86 SER A CA 1
ATOM 608 C C . SER A 1 86 ? 9.342 1.219 -4.141 1.00 96.56 86 SER A C 1
ATOM 610 O O . SER A 1 86 ? 8.213 1.040 -4.611 1.00 96.56 86 SER A O 1
ATOM 612 N N . ILE A 1 87 ? 9.639 0.947 -2.871 1.00 97.56 87 ILE A N 1
ATOM 613 C CA . ILE A 1 87 ? 8.656 0.593 -1.843 1.00 97.56 87 ILE A CA 1
ATOM 614 C C . ILE A 1 87 ? 8.710 1.653 -0.745 1.00 97.56 87 ILE A C 1
ATOM 616 O O . ILE A 1 87 ? 9.731 1.809 -0.076 1.00 97.56 87 ILE A O 1
ATOM 620 N N . HIS A 1 88 ? 7.617 2.384 -0.544 1.00 96.94 88 HIS A N 1
ATOM 621 C CA . HIS A 1 88 ? 7.480 3.287 0.598 1.00 96.94 88 HIS A CA 1
ATOM 622 C C . HIS A 1 88 ? 6.964 2.514 1.808 1.00 96.94 88 HIS A C 1
ATOM 624 O O . HIS A 1 88 ? 6.016 1.736 1.703 1.00 96.94 88 HIS A O 1
ATOM 630 N N . VAL A 1 89 ? 7.584 2.751 2.959 1.00 96.06 89 VAL A N 1
ATOM 631 C CA . VAL A 1 89 ? 7.225 2.152 4.243 1.00 96.06 89 VAL A CA 1
ATOM 632 C C . VAL A 1 89 ? 6.671 3.254 5.126 1.00 96.06 89 VAL A C 1
ATOM 634 O O . VAL A 1 89 ? 7.387 4.202 5.460 1.00 96.06 89 VAL A O 1
ATOM 637 N N . ARG A 1 90 ? 5.402 3.137 5.507 1.00 97.00 90 ARG A N 1
ATOM 638 C CA . ARG A 1 90 ? 4.714 4.115 6.348 1.00 97.00 90 ARG A CA 1
ATOM 639 C C . ARG A 1 90 ? 4.282 3.490 7.655 1.00 97.00 90 ARG A C 1
ATOM 641 O O . ARG A 1 90 ? 3.800 2.365 7.667 1.00 97.00 90 ARG A O 1
ATOM 648 N N . GLU A 1 91 ? 4.429 4.233 8.736 1.00 96.00 91 GLU A N 1
ATOM 649 C CA . GLU A 1 91 ? 3.872 3.858 10.033 1.00 96.00 91 GLU A CA 1
ATOM 650 C C . GLU A 1 91 ? 2.377 4.166 10.079 1.00 96.00 91 GLU A C 1
ATOM 652 O O . GLU A 1 91 ? 1.943 5.212 9.606 1.00 96.00 91 GLU A O 1
ATOM 657 N N . LEU A 1 92 ? 1.587 3.268 10.656 1.00 96.31 92 LEU A N 1
ATOM 658 C CA . LEU A 1 92 ? 0.175 3.490 10.954 1.00 96.31 92 LEU A CA 1
ATOM 659 C C . LEU A 1 92 ? 0.003 3.653 12.476 1.00 96.31 92 LEU A C 1
ATOM 661 O O . LEU A 1 92 ? 0.693 2.972 13.236 1.00 96.31 92 LEU A O 1
ATOM 665 N N . PRO A 1 93 ? -0.885 4.548 12.955 1.00 95.31 93 PRO A N 1
ATOM 666 C CA . PRO A 1 93 ? -1.905 5.301 12.212 1.00 95.31 93 PRO A CA 1
ATOM 667 C C . PRO A 1 93 ? -1.417 6.623 11.589 1.00 95.31 93 PRO A C 1
ATOM 669 O O . PRO A 1 93 ? -2.189 7.287 10.907 1.00 95.31 93 PRO A O 1
ATOM 672 N N . SER A 1 94 ? -0.177 7.050 11.847 1.00 94.75 94 SER A N 1
ATOM 673 C CA . SER A 1 94 ? 0.311 8.399 11.498 1.00 94.75 94 SER A CA 1
ATOM 674 C C . SER A 1 94 ? 0.506 8.634 9.995 1.00 94.75 94 SER A C 1
ATOM 676 O O . SER A 1 94 ? 0.620 9.778 9.560 1.00 94.75 94 SER A O 1
ATOM 678 N N . PHE A 1 95 ? 0.593 7.560 9.208 1.00 95.75 95 PHE A N 1
ATOM 679 C CA . PHE A 1 95 ? 1.025 7.536 7.809 1.00 95.75 95 PHE A CA 1
ATOM 680 C C . PHE A 1 95 ? 2.405 8.173 7.560 1.00 95.75 95 PHE A C 1
ATOM 682 O O . PHE A 1 95 ? 2.757 8.484 6.412 1.00 95.75 95 PHE A O 1
ATOM 689 N N . GLN A 1 96 ? 3.216 8.339 8.612 1.00 95.31 96 GLN A N 1
ATOM 690 C CA . GLN A 1 96 ? 4.554 8.912 8.509 1.00 95.31 96 GLN A CA 1
ATOM 691 C C . GLN A 1 96 ? 5.441 8.004 7.653 1.00 95.31 96 GLN A C 1
ATOM 693 O O . GLN A 1 96 ? 5.559 6.809 7.929 1.00 95.31 96 GLN A O 1
ATOM 698 N N . LEU A 1 97 ? 6.088 8.568 6.629 1.00 94.69 97 LEU A N 1
ATOM 699 C CA . LEU A 1 97 ? 7.094 7.858 5.842 1.00 94.69 97 LEU A CA 1
ATOM 700 C C . LEU A 1 97 ? 8.311 7.569 6.728 1.00 94.69 97 LEU A C 1
ATOM 702 O O . LEU A 1 97 ? 8.966 8.491 7.203 1.00 94.69 97 LEU A O 1
ATOM 706 N N . LYS A 1 98 ? 8.607 6.288 6.946 1.00 92.50 98 LYS A N 1
ATOM 707 C CA . LYS A 1 98 ? 9.746 5.832 7.754 1.00 92.50 98 LYS A CA 1
ATOM 708 C C . LYS A 1 98 ? 10.940 5.426 6.901 1.00 92.50 98 LYS A C 1
ATOM 710 O O . LYS A 1 98 ? 12.080 5.609 7.308 1.00 92.50 98 LYS A O 1
ATOM 715 N N . ALA A 1 99 ? 10.682 4.843 5.734 1.00 91.12 99 ALA A N 1
ATOM 716 C CA . ALA A 1 99 ? 11.726 4.420 4.815 1.00 91.12 99 ALA A CA 1
ATOM 717 C C . ALA A 1 99 ? 11.224 4.420 3.370 1.00 91.12 99 ALA A C 1
ATOM 719 O O . ALA A 1 99 ? 10.041 4.204 3.099 1.00 91.12 99 ALA A O 1
ATOM 720 N N . MET A 1 100 ? 12.157 4.615 2.444 1.00 92.44 100 MET A N 1
ATOM 721 C CA . MET A 1 100 ? 11.957 4.425 1.014 1.00 92.44 100 MET A CA 1
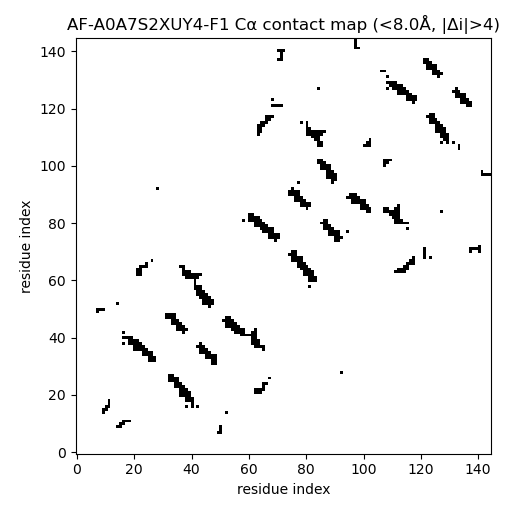ATOM 722 C C . MET A 1 100 ? 12.978 3.404 0.550 1.00 92.44 100 MET A C 1
ATOM 724 O O . MET A 1 100 ? 14.161 3.706 0.524 1.00 92.44 100 MET A O 1
ATOM 728 N N . ILE A 1 101 ? 12.529 2.208 0.195 1.00 92.00 101 ILE A N 1
ATOM 729 C CA . ILE A 1 101 ? 13.387 1.163 -0.351 1.00 92.00 101 ILE A CA 1
ATOM 730 C C . ILE A 1 101 ? 13.438 1.370 -1.862 1.00 92.00 101 ILE A C 1
ATOM 732 O O . ILE A 1 101 ? 12.446 1.138 -2.549 1.00 92.00 101 ILE A O 1
ATOM 736 N N . ASP A 1 102 ? 14.566 1.843 -2.376 1.00 88.31 102 ASP A N 1
ATOM 737 C CA . ASP A 1 102 ? 14.796 2.102 -3.798 1.00 88.31 102 ASP A CA 1
ATOM 738 C C . ASP A 1 102 ? 16.159 1.541 -4.253 1.00 88.31 102 ASP A C 1
ATOM 740 O O . ASP A 1 102 ? 16.852 0.841 -3.510 1.00 88.31 102 ASP A O 1
ATOM 744 N N . GLY A 1 103 ? 16.563 1.848 -5.488 1.00 73.12 103 GLY A N 1
ATOM 745 C CA . GLY A 1 103 ? 17.843 1.405 -6.053 1.00 73.12 103 GLY A CA 1
ATOM 746 C C . GLY A 1 103 ? 19.102 1.941 -5.352 1.00 73.12 103 GLY A C 1
ATOM 747 O O . GLY A 1 103 ? 20.201 1.587 -5.771 1.00 73.12 103 GLY A O 1
ATOM 748 N N . ARG A 1 104 ? 18.984 2.792 -4.318 1.00 67.56 104 ARG A N 1
ATOM 749 C CA . ARG A 1 104 ? 20.122 3.230 -3.488 1.00 67.56 104 ARG A CA 1
ATOM 750 C C . ARG A 1 104 ? 20.538 2.165 -2.477 1.00 67.56 104 ARG A C 1
ATOM 752 O O . ARG A 1 104 ? 21.670 2.193 -1.998 1.00 67.56 104 ARG A O 1
ATOM 759 N N . TYR A 1 105 ? 19.645 1.236 -2.145 1.00 63.22 105 TYR A N 1
ATOM 760 C CA . TYR A 1 105 ? 20.003 0.049 -1.378 1.00 63.22 105 TYR A CA 1
ATOM 761 C C . TYR A 1 105 ? 20.791 -0.916 -2.272 1.00 63.22 105 TYR A C 1
ATOM 763 O O . TYR A 1 105 ? 20.571 -0.982 -3.479 1.00 63.22 105 TYR A O 1
ATOM 771 N N . ALA A 1 106 ? 21.691 -1.711 -1.679 1.00 59.16 106 ALA A N 1
ATOM 772 C CA . ALA A 1 106 ? 22.477 -2.713 -2.413 1.00 59.16 106 ALA A CA 1
ATOM 773 C C . ALA A 1 106 ? 21.602 -3.746 -3.164 1.00 59.16 106 ALA A C 1
ATOM 775 O O . ALA A 1 106 ? 22.077 -4.413 -4.081 1.00 59.16 106 ALA A O 1
ATOM 776 N N . ALA A 1 107 ? 20.324 -3.852 -2.788 1.00 69.38 107 ALA A N 1
ATOM 777 C CA . ALA A 1 107 ? 19.279 -4.554 -3.514 1.00 69.38 107 ALA A CA 1
ATOM 778 C C . ALA A 1 107 ? 18.009 -3.686 -3.555 1.00 69.38 107 ALA A C 1
ATOM 780 O O . ALA A 1 107 ? 17.628 -3.099 -2.547 1.00 69.38 107 ALA A O 1
ATOM 781 N N . GLY A 1 108 ? 17.353 -3.638 -4.714 1.00 84.81 108 GLY A N 1
ATOM 782 C CA . GLY A 1 108 ? 16.092 -2.939 -4.962 1.00 84.81 108 GLY A CA 1
ATOM 783 C C . GLY A 1 108 ? 15.517 -3.352 -6.319 1.00 84.81 108 GLY A C 1
ATOM 784 O O . GLY A 1 108 ? 16.217 -3.977 -7.132 1.00 84.81 108 GLY A O 1
ATOM 785 N N . HIS A 1 109 ? 14.245 -3.036 -6.565 1.00 95.25 109 HIS A N 1
ATOM 786 C CA . HIS A 1 109 ? 13.634 -3.298 -7.865 1.00 95.25 109 HIS A CA 1
ATOM 787 C C . HIS A 1 109 ? 13.965 -2.183 -8.860 1.00 95.25 109 HIS A C 1
ATOM 789 O O . HIS A 1 109 ? 13.887 -1.003 -8.531 1.00 95.25 109 HIS A O 1
ATOM 795 N N . SER A 1 110 ? 14.315 -2.559 -10.090 1.00 94.25 110 SER A N 1
ATOM 796 C CA . SER A 1 110 ? 14.551 -1.625 -11.205 1.00 94.25 110 SER A CA 1
ATOM 797 C C . SER A 1 110 ? 13.348 -1.491 -12.144 1.00 94.25 110 SER A C 1
ATOM 799 O O . SER A 1 110 ? 13.470 -0.934 -13.232 1.00 94.25 110 SER A O 1
ATOM 801 N N . GLY A 1 111 ? 12.201 -2.046 -11.755 1.00 95.56 111 GLY A N 1
ATOM 802 C CA . GLY A 1 111 ? 10.950 -1.991 -12.502 1.00 95.56 111 GLY A CA 1
ATOM 803 C C . GLY A 1 111 ? 9.744 -2.007 -11.559 1.00 95.56 111 GLY A C 1
ATOM 804 O O . GLY A 1 111 ? 9.919 -2.266 -10.367 1.00 95.56 111 GLY A O 1
ATOM 805 N N . PRO A 1 112 ? 8.531 -1.737 -12.071 1.00 97.94 112 PRO A N 1
ATOM 806 C CA . PRO A 1 112 ? 7.315 -1.610 -11.271 1.00 97.94 112 PRO A CA 1
ATOM 807 C C . PRO A 1 112 ? 7.093 -2.740 -10.258 1.00 97.94 112 PRO A C 1
ATOM 809 O O . PRO A 1 112 ? 7.041 -3.915 -10.633 1.00 97.94 112 PRO A O 1
ATOM 812 N N . VAL A 1 113 ? 6.897 -2.390 -8.982 1.00 98.44 113 VAL A N 1
ATOM 813 C CA . VAL A 1 113 ? 6.579 -3.366 -7.926 1.00 98.44 113 VAL A CA 1
ATOM 814 C C . VAL A 1 113 ? 5.117 -3.781 -8.051 1.00 98.44 113 VAL A C 1
ATOM 816 O O . VAL A 1 113 ? 4.210 -2.977 -7.848 1.00 98.44 113 VAL A O 1
ATOM 819 N N . ARG A 1 114 ? 4.868 -5.048 -8.389 1.00 98.19 114 ARG A N 1
ATOM 820 C CA . ARG A 1 114 ? 3.519 -5.564 -8.687 1.00 98.19 114 ARG A CA 1
ATOM 821 C C . ARG A 1 114 ? 2.855 -6.268 -7.516 1.00 98.19 114 ARG A C 1
ATOM 823 O O . ARG A 1 114 ? 1.623 -6.357 -7.488 1.00 98.19 114 ARG A O 1
ATOM 830 N N . SER A 1 115 ? 3.654 -6.767 -6.579 1.00 98.19 115 SER A N 1
ATOM 831 C CA . SER A 1 115 ? 3.170 -7.486 -5.408 1.00 98.19 115 SER A CA 1
ATOM 832 C C . SER A 1 115 ? 4.078 -7.257 -4.211 1.00 98.19 115 SER A C 1
ATOM 834 O O . SER A 1 115 ? 5.303 -7.227 -4.346 1.00 98.19 115 SER A O 1
ATOM 836 N N . ILE A 1 116 ? 3.454 -7.119 -3.046 1.00 98.38 116 ILE A N 1
ATOM 837 C CA . ILE A 1 116 ? 4.104 -7.153 -1.742 1.00 98.38 116 ILE A CA 1
ATOM 838 C C . ILE A 1 116 ? 3.252 -8.065 -0.867 1.00 98.38 116 ILE A C 1
ATOM 840 O O . ILE A 1 116 ? 2.030 -7.926 -0.848 1.00 98.38 116 ILE A O 1
ATOM 844 N N . VAL A 1 117 ? 3.877 -9.001 -0.161 1.00 97.31 117 VAL A N 1
ATOM 845 C CA . VAL A 1 117 ? 3.185 -9.894 0.774 1.00 97.31 117 VAL A CA 1
ATOM 846 C C . VAL A 1 117 ? 3.978 -10.016 2.064 1.00 97.31 117 VAL A C 1
ATOM 848 O O . VAL A 1 117 ? 5.202 -10.148 2.043 1.00 97.31 117 VAL A O 1
ATOM 851 N N . SER A 1 118 ? 3.280 -9.965 3.193 1.00 94.00 118 SER A N 1
ATOM 852 C CA . SER A 1 118 ? 3.906 -10.139 4.501 1.00 94.00 118 SER A CA 1
ATOM 853 C C . SER A 1 118 ? 4.308 -11.587 4.724 1.00 94.00 118 SER A C 1
ATOM 855 O O . SER A 1 118 ? 3.589 -12.516 4.354 1.00 94.00 118 SER A O 1
ATOM 857 N N . GLY A 1 119 ? 5.484 -11.759 5.315 1.00 90.88 119 GLY A N 1
ATOM 858 C CA . GLY A 1 119 ? 6.072 -13.047 5.630 1.00 90.88 119 GLY A CA 1
ATOM 859 C C . GLY A 1 119 ? 6.124 -13.317 7.133 1.00 90.88 119 GLY A C 1
ATOM 860 O O . GLY A 1 119 ? 5.791 -12.459 7.955 1.00 90.88 119 GLY A O 1
ATOM 861 N N . PRO A 1 120 ? 6.538 -14.531 7.524 1.00 86.50 120 PRO A N 1
ATOM 862 C CA . PRO A 1 120 ? 6.748 -14.878 8.924 1.00 86.50 120 PRO A CA 1
ATOM 863 C C . PRO A 1 120 ? 7.945 -14.115 9.520 1.00 86.50 120 PRO A C 1
ATOM 865 O O . PRO A 1 120 ? 8.823 -13.657 8.796 1.00 86.50 120 PRO A O 1
ATOM 868 N N . GLN A 1 121 ? 8.025 -14.031 10.852 1.00 82.31 121 GLN A N 1
ATOM 869 C CA . GLN A 1 121 ? 9.217 -13.543 11.573 1.00 82.31 121 GLN A CA 1
ATOM 870 C C . GLN A 1 121 ? 9.690 -12.133 11.156 1.00 82.31 121 GLN A C 1
ATOM 872 O O . GLN A 1 121 ? 10.880 -11.908 10.967 1.00 82.31 121 GLN A O 1
ATOM 877 N N . SER A 1 122 ? 8.772 -11.170 11.018 1.00 85.75 122 SER A N 1
ATOM 878 C CA . SER A 1 122 ? 9.098 -9.781 10.636 1.00 85.75 122 SER A CA 1
ATOM 879 C C . SER A 1 122 ? 9.763 -9.661 9.257 1.00 85.75 122 SER A C 1
ATOM 881 O O . SER A 1 122 ? 10.624 -8.804 9.047 1.00 85.75 122 SER A O 1
ATOM 883 N N . THR A 1 123 ? 9.357 -10.517 8.317 1.00 91.88 123 THR A N 1
ATOM 884 C CA . THR A 1 123 ? 9.763 -10.433 6.912 1.00 91.88 123 THR A CA 1
ATOM 885 C C . THR A 1 123 ? 8.635 -9.937 6.021 1.00 91.88 123 THR A C 1
ATOM 887 O O . THR A 1 123 ? 7.457 -9.996 6.376 1.00 91.88 123 THR A O 1
ATOM 890 N N . PHE A 1 124 ? 8.991 -9.478 4.828 1.00 95.19 124 PHE A N 1
ATOM 891 C CA . PHE A 1 124 ? 8.053 -9.340 3.722 1.00 95.19 124 PHE A CA 1
ATOM 892 C C . PHE A 1 124 ? 8.752 -9.652 2.400 1.00 95.19 124 PHE A C 1
ATOM 894 O O . PHE A 1 124 ? 9.979 -9.632 2.296 1.00 95.19 124 PHE A O 1
ATOM 901 N N . TYR A 1 125 ? 7.956 -9.947 1.383 1.00 97.00 125 TYR A N 1
ATOM 902 C CA . TYR A 1 125 ? 8.425 -10.289 0.050 1.00 97.00 125 TYR A CA 1
ATOM 903 C C . TYR A 1 125 ? 7.895 -9.266 -0.940 1.00 97.00 125 TYR A C 1
ATOM 905 O O . TYR A 1 125 ? 6.721 -8.902 -0.872 1.00 97.00 125 TYR A O 1
ATOM 913 N N . SER A 1 126 ? 8.732 -8.833 -1.877 1.00 97.69 126 SER A N 1
ATOM 914 C CA . SER A 1 126 ? 8.309 -7.996 -2.998 1.00 97.69 126 SER A CA 1
ATOM 915 C C . SER A 1 126 ? 8.664 -8.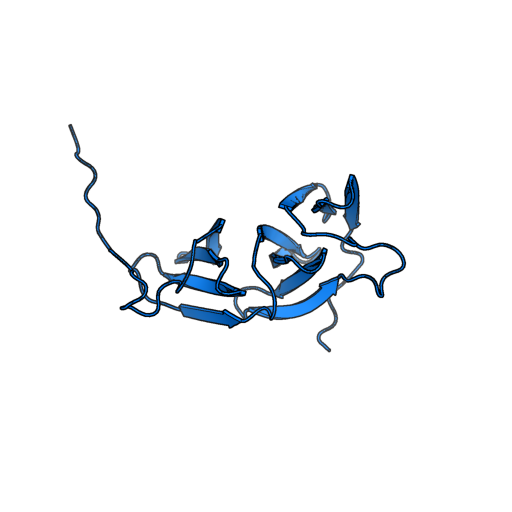644 -4.326 1.00 97.69 126 SER A C 1
ATOM 917 O O . SER A 1 126 ? 9.697 -9.300 -4.451 1.00 97.69 126 SER A O 1
ATOM 919 N N . ALA A 1 127 ? 7.797 -8.463 -5.319 1.00 98.19 127 ALA A N 1
ATOM 920 C CA . ALA A 1 127 ? 8.011 -8.933 -6.680 1.00 98.19 127 ALA A CA 1
ATOM 921 C C . ALA A 1 127 ? 7.705 -7.815 -7.678 1.00 98.19 127 ALA A C 1
ATOM 923 O O . ALA A 1 127 ? 6.705 -7.096 -7.535 1.00 98.19 127 ALA A O 1
ATOM 924 N N . ALA A 1 128 ? 8.548 -7.685 -8.699 1.00 97.94 128 ALA A N 1
ATOM 925 C CA . ALA A 1 128 ? 8.462 -6.605 -9.673 1.00 97.94 128 ALA A CA 1
ATOM 926 C C . ALA A 1 128 ? 8.696 -7.073 -11.111 1.00 97.94 128 ALA A C 1
ATOM 928 O O . ALA A 1 128 ? 9.100 -8.206 -11.372 1.00 97.94 128 ALA A O 1
ATOM 929 N N . GLU A 1 129 ? 8.454 -6.167 -12.055 1.00 97.75 129 GLU A N 1
ATOM 930 C CA . GLU A 1 129 ? 8.658 -6.403 -13.491 1.00 97.75 129 GLU A CA 1
ATOM 931 C C . GLU A 1 129 ? 10.132 -6.556 -13.892 1.00 97.75 129 GLU A C 1
ATOM 933 O O . GLU A 1 129 ? 10.420 -6.973 -15.009 1.00 97.75 129 GLU A O 1
ATOM 938 N N . ASP A 1 130 ? 11.076 -6.292 -12.985 1.00 95.62 130 ASP A N 1
ATOM 939 C CA . ASP A 1 130 ? 12.494 -6.597 -13.204 1.00 95.62 130 ASP A CA 1
ATOM 940 C C . ASP A 1 130 ? 12.833 -8.092 -13.057 1.00 95.62 130 ASP A C 1
ATOM 942 O O . ASP A 1 130 ? 14.001 -8.476 -13.124 1.00 95.62 130 ASP A O 1
ATOM 946 N N . GLY A 1 131 ? 11.819 -8.938 -12.847 1.00 95.88 131 GLY A N 1
ATOM 947 C CA . GLY A 1 131 ? 11.955 -10.388 -12.737 1.00 95.88 131 GLY A CA 1
ATOM 948 C C . GLY A 1 131 ? 12.516 -10.858 -11.396 1.00 95.88 131 GLY A C 1
ATOM 949 O O . GLY A 1 131 ? 12.764 -12.052 -11.232 1.00 95.88 131 GLY A O 1
ATOM 950 N N . LYS A 1 132 ? 12.723 -9.953 -10.430 1.00 95.06 132 LYS A N 1
ATOM 951 C CA . LYS A 1 132 ? 13.235 -10.305 -9.105 1.00 95.06 132 LYS A CA 1
ATOM 952 C C . LYS A 1 132 ? 12.098 -10.539 -8.121 1.00 95.06 132 LYS A C 1
ATOM 954 O O . LYS A 1 132 ? 11.065 -9.867 -8.147 1.00 95.06 132 LYS A O 1
ATOM 959 N N . ILE A 1 133 ? 12.364 -11.441 -7.183 1.00 96.62 133 ILE A N 1
ATOM 960 C CA . ILE A 1 133 ? 11.700 -11.486 -5.884 1.00 96.62 133 ILE A CA 1
ATOM 961 C C . ILE A 1 133 ? 12.746 -11.076 -4.855 1.00 96.62 133 ILE A C 1
ATOM 963 O O . ILE A 1 133 ? 13.848 -11.627 -4.846 1.00 96.62 133 ILE A O 1
ATOM 967 N N . LEU A 1 134 ? 12.414 -10.109 -4.008 1.00 94.94 134 LEU A N 1
ATOM 968 C CA . LEU A 1 134 ? 13.275 -9.668 -2.918 1.00 94.94 134 LEU A CA 1
ATOM 969 C C . LEU A 1 134 ? 12.643 -10.060 -1.585 1.00 94.94 134 LEU A C 1
ATOM 971 O O . LEU A 1 134 ? 11.436 -9.917 -1.386 1.00 94.94 134 LEU A O 1
ATOM 975 N N . VAL A 1 135 ? 13.478 -10.597 -0.696 1.00 94.06 135 VAL A N 1
ATOM 976 C CA . VAL A 1 135 ? 13.115 -10.977 0.669 1.00 94.06 135 VAL A CA 1
ATOM 977 C C . VAL A 1 135 ? 13.679 -9.920 1.600 1.00 94.06 135 VAL A C 1
ATOM 979 O O . VAL A 1 135 ? 14.879 -9.650 1.582 1.00 94.06 135 VAL A O 1
ATOM 982 N N . TRP A 1 136 ? 12.816 -9.344 2.420 1.00 91.81 136 TRP A N 1
ATOM 983 C CA . TRP A 1 136 ? 13.160 -8.261 3.325 1.00 91.81 136 TRP A CA 1
ATOM 984 C C . TRP A 1 136 ? 12.939 -8.700 4.762 1.00 91.81 136 TRP A C 1
ATOM 986 O O . TRP A 1 136 ? 11.982 -9.413 5.053 1.00 91.81 136 TRP A O 1
ATOM 996 N N . GLN A 1 137 ? 13.807 -8.245 5.658 1.00 89.31 137 GLN A N 1
ATOM 997 C CA . GLN A 1 137 ? 13.738 -8.500 7.091 1.00 89.31 137 GLN A CA 1
ATOM 998 C C . GLN A 1 137 ? 13.776 -7.158 7.819 1.00 89.31 137 GLN A C 1
ATOM 1000 O O . GLN A 1 137 ? 14.675 -6.353 7.577 1.00 89.31 137 GLN A O 1
ATOM 1005 N N . TRP A 1 138 ? 12.845 -6.922 8.741 1.00 86.69 138 TRP A N 1
ATOM 1006 C CA . TRP A 1 138 ? 12.946 -5.788 9.658 1.00 86.69 138 TRP A CA 1
ATOM 1007 C C . TRP A 1 138 ? 14.019 -6.093 10.709 1.00 86.69 138 TRP A C 1
ATOM 1009 O O . TRP A 1 138 ? 13.844 -7.004 11.518 1.00 86.69 138 TRP A O 1
ATOM 1019 N N . THR A 1 139 ? 15.137 -5.363 10.688 1.00 76.00 139 THR A N 1
ATOM 1020 C CA . THR A 1 139 ? 16.299 -5.616 11.565 1.00 76.00 139 THR A CA 1
ATOM 1021 C C . THR A 1 139 ? 16.400 -4.673 12.771 1.00 76.00 139 THR A C 1
ATOM 1023 O O . THR A 1 139 ? 17.411 -4.685 13.465 1.00 76.00 139 THR A O 1
ATOM 1026 N N . GLY A 1 140 ? 15.383 -3.855 13.049 1.00 68.00 140 GLY A N 1
ATOM 1027 C CA . GLY A 1 140 ? 15.379 -2.925 14.183 1.00 68.00 140 GLY A CA 1
ATOM 1028 C C . GLY A 1 140 ? 14.193 -1.964 14.157 1.00 68.00 140 GLY A C 1
ATOM 1029 O O . GLY A 1 140 ? 13.286 -2.114 13.335 1.00 68.00 140 GLY A O 1
ATOM 1030 N N . GLU A 1 141 ? 14.198 -0.976 15.053 1.00 57.84 141 GLU A N 1
ATOM 1031 C CA . GLU A 1 141 ? 13.245 0.133 14.996 1.00 57.84 141 GLU A CA 1
ATOM 1032 C C . GLU A 1 141 ? 13.529 0.994 13.761 1.00 57.84 141 GLU A C 1
ATOM 1034 O O . GLU A 1 141 ? 14.666 1.399 13.510 1.00 57.84 141 GLU A O 1
ATOM 1039 N N . LEU A 1 142 ? 12.484 1.255 12.976 1.00 55.59 142 LEU A N 1
ATOM 1040 C CA . LEU A 1 142 ? 12.526 2.216 11.883 1.00 55.59 142 LEU A CA 1
ATOM 1041 C C . LEU A 1 142 ? 12.828 3.595 12.478 1.00 55.59 142 LEU A C 1
ATOM 1043 O O . LEU A 1 142 ? 11.943 4.225 13.057 1.00 55.59 142 LEU A O 1
ATOM 1047 N N . GLN A 1 143 ? 14.077 4.047 12.373 1.00 41.19 143 GLN A N 1
ATOM 1048 C CA . GLN A 1 143 ? 14.450 5.372 12.850 1.00 41.19 143 GLN A CA 1
ATOM 1049 C C . GLN A 1 143 ? 13.706 6.416 12.016 1.00 41.19 143 GLN A C 1
ATOM 1051 O O . GLN A 1 143 ? 13.821 6.444 10.792 1.00 41.19 143 GLN A O 1
ATOM 1056 N N . SER A 1 144 ? 12.913 7.252 12.683 1.00 43.72 144 SER A N 1
ATOM 1057 C CA . SER A 1 144 ? 12.337 8.446 12.075 1.00 43.72 144 SER A CA 1
ATOM 1058 C C . SER A 1 144 ? 13.477 9.398 11.718 1.00 43.72 144 SER A C 1
ATOM 1060 O O . SER A 1 144 ? 14.129 9.924 12.623 1.00 43.72 144 SER A O 1
ATOM 1062 N N . GLY A 1 145 ? 13.735 9.567 10.421 1.00 38.41 145 GLY A N 1
ATOM 1063 C CA . GLY A 1 145 ? 14.478 10.719 9.909 1.00 38.41 145 GLY A CA 1
ATOM 1064 C C . GLY A 1 145 ? 13.665 12.001 10.010 1.00 38.41 145 GLY A C 1
ATOM 1065 O O . GLY A 1 145 ? 12.415 11.904 10.059 1.00 38.41 145 GLY A O 1
#

Solvent-accessible surface area (backbone atoms only — not comparable to full-atom values): 8223 Å² total; per-residue (Å²): 136,87,79,89,74,90,88,72,88,80,43,52,90,68,80,34,65,84,40,61,72,63,35,74,50,79,49,74,61,87,95,45,52,30,47,38,37,22,11,61,60,14,30,41,38,31,24,38,85,87,65,46,81,76,45,78,47,75,67,90,34,32,28,41,20,62,34,68,44,54,45,85,89,66,48,46,29,43,39,39,20,16,52,69,12,30,34,41,33,20,37,54,92,79,63,46,77,48,48,72,52,27,71,88,43,102,69,56,40,84,21,33,20,59,42,45,46,64,48,72,93,42,26,34,37,38,33,28,75,62,76,47,73,48,82,45,69,69,89,66,81,77,63,76,125

pLDDT: mean 91.31, std 11.98, range [38.41, 98.75]

Foldseek 3Di:
DDDDDDQDDDDVVNVDQPADFQDWDWDDDPPWIWIWTFAQSQWIWIATPNRHTDDIDRNVFGWQEWDWFAAPVGWIWIWTWGQQQKIFIATPPVRHTLDIADPVPPDTDRGGWNYKAYDPQQWIWIDGPSGDIDIDHNPDDSDHD